Protein AF-A0A950RJU5-F1 (afdb_monomer)

Mean predicted aligned error: 7.31 Å

pLDDT: mean 88.96, std 8.56, range [51.0, 97.94]

Secondary structure (DSSP, 8-state):
-HHHHHHHHHHHHHHHHHHHHHHHHHHHHHHHHHHHHHHHHHH--GGGGHHHHHHHHHHHHHHHHHHHHTTT-HHHHHHHHHHHHHHHHHHHHHHHHHHHHHHHHHHHHHHHHHHHGGG--HHHHHHHHHHHHHHHHHHHHHHHHHHHHHHHHHHHHHHHHHHHHHHHHHH-

Foldseek 3Di:
DVVVLVVVLVVLVVLLVQLLVLLVVLVVLLVLLVVLLVVCLVPVDCVSCVSLVVSVVVNVVSLVSNCVSCVVPVVSVVLSVVQVVLSVVQSVLSVVLNVCCVPPNNVRSVVSCVVCVVVRCVVVNVVSSVVSNVVSVVVSVVSVVVSVVVVVVVVVVVVVVVVVVVVVVVVD

Structure (mmCIF, N/CA/C/O backbone):
data_AF-A0A950RJU5-F1
#
_entry.id   AF-A0A950RJU5-F1
#
loop_
_atom_site.group_PDB
_atom_site.id
_atom_site.type_symbol
_atom_site.label_atom_id
_atom_site.label_alt_id
_atom_site.label_comp_id
_atom_site.label_asym_id
_atom_site.label_entity_id
_atom_site.label_seq_id
_atom_site.pdbx_PDB_ins_code
_atom_site.Cartn_x
_atom_site.Cartn_y
_atom_site.Cartn_z
_atom_site.occupancy
_atom_site.B_iso_or_equiv
_atom_site.auth_seq_id
_atom_site.auth_comp_id
_atom_site.auth_asym_id
_atom_site.auth_atom_id
_atom_site.pdbx_PDB_model_num
ATOM 1 N N . MET A 1 1 ? 12.264 4.826 -36.985 1.00 51.00 1 MET A N 1
ATOM 2 C CA . MET A 1 1 ? 12.451 3.876 -35.857 1.00 51.00 1 MET A CA 1
ATOM 3 C C . MET A 1 1 ? 12.626 4.559 -34.495 1.00 51.00 1 MET A C 1
ATOM 5 O O . MET A 1 1 ? 11.980 4.105 -33.558 1.00 51.00 1 MET A O 1
ATOM 9 N N . GLN A 1 2 ? 13.393 5.655 -34.363 1.00 54.50 2 GLN A N 1
ATOM 10 C CA . GLN A 1 2 ? 13.652 6.328 -33.069 1.00 54.50 2 GLN A CA 1
ATOM 11 C C . GLN A 1 2 ? 12.390 6.762 -32.286 1.00 54.50 2 GLN A C 1
ATOM 13 O O . GLN A 1 2 ? 12.347 6.631 -31.067 1.00 54.50 2 GLN A O 1
ATOM 18 N N . SER A 1 3 ? 11.308 7.169 -32.965 1.00 65.88 3 SER A N 1
ATOM 19 C CA . SER A 1 3 ? 10.078 7.616 -32.286 1.00 65.88 3 SER A CA 1
ATOM 20 C C . SER A 1 3 ? 9.277 6.505 -31.592 1.00 65.88 3 SER A C 1
ATOM 22 O O . SER A 1 3 ? 8.435 6.812 -30.755 1.00 65.88 3 SER A O 1
ATOM 24 N N . ARG A 1 4 ? 9.476 5.221 -31.930 1.00 70.19 4 ARG A N 1
ATOM 25 C CA . ARG A 1 4 ? 8.771 4.099 -31.273 1.00 70.19 4 ARG A CA 1
ATOM 26 C C . ARG A 1 4 ? 9.468 3.672 -29.981 1.00 70.19 4 ARG A C 1
ATOM 28 O O . ARG A 1 4 ? 8.793 3.448 -28.986 1.00 70.19 4 ARG A O 1
ATOM 35 N N . ALA A 1 5 ? 10.802 3.634 -29.977 1.00 70.88 5 ALA A N 1
ATOM 36 C CA . ALA A 1 5 ? 11.590 3.293 -28.792 1.00 70.88 5 ALA A CA 1
ATOM 37 C C . ALA A 1 5 ? 11.416 4.332 -27.671 1.00 70.88 5 ALA A C 1
ATOM 39 O O . ALA A 1 5 ? 11.129 3.960 -26.537 1.00 70.88 5 ALA A O 1
ATOM 40 N N . ALA A 1 6 ? 11.477 5.626 -28.009 1.00 71.69 6 ALA A N 1
ATOM 41 C CA . ALA A 1 6 ? 11.240 6.707 -27.050 1.00 71.69 6 ALA A CA 1
ATOM 42 C C . ALA A 1 6 ? 9.811 6.680 -26.475 1.00 71.69 6 ALA A C 1
ATOM 44 O O . ALA A 1 6 ? 9.623 6.829 -25.270 1.00 71.69 6 ALA A O 1
ATOM 45 N N . ARG A 1 7 ? 8.800 6.414 -27.319 1.00 77.62 7 ARG A N 1
ATOM 46 C CA . ARG A 1 7 ? 7.411 6.243 -26.865 1.00 77.62 7 ARG A CA 1
ATOM 47 C C . ARG A 1 7 ? 7.263 5.059 -25.914 1.00 77.62 7 ARG A C 1
ATOM 49 O O . ARG A 1 7 ? 6.665 5.221 -24.860 1.00 77.62 7 ARG A O 1
ATOM 56 N N . ASN A 1 8 ? 7.844 3.905 -26.239 1.00 79.44 8 ASN A N 1
ATOM 57 C CA . ASN A 1 8 ? 7.790 2.730 -25.368 1.00 79.44 8 ASN A CA 1
ATOM 58 C C . ASN A 1 8 ? 8.480 2.983 -24.022 1.00 79.44 8 ASN A C 1
ATOM 60 O O . ASN A 1 8 ? 7.923 2.630 -22.990 1.00 79.44 8 ASN A O 1
ATOM 64 N N . ALA A 1 9 ? 9.643 3.640 -24.013 1.00 78.62 9 ALA A N 1
ATOM 65 C CA . ALA A 1 9 ? 10.320 4.015 -22.772 1.00 78.62 9 ALA A CA 1
ATOM 66 C C . ALA A 1 9 ? 9.436 4.922 -21.899 1.00 78.62 9 ALA A C 1
ATOM 68 O O . ALA A 1 9 ? 9.282 4.673 -20.709 1.00 78.62 9 ALA A O 1
ATOM 69 N N . MET A 1 10 ? 8.778 5.917 -22.500 1.00 82.94 10 MET A N 1
ATOM 70 C CA . MET A 1 10 ? 7.874 6.818 -21.784 1.00 82.94 10 MET A CA 1
ATOM 71 C C . MET A 1 10 ? 6.626 6.104 -21.238 1.00 82.94 10 MET A C 1
ATOM 73 O O . MET A 1 10 ? 6.183 6.411 -20.133 1.00 82.94 10 MET A O 1
ATOM 77 N N . LEU A 1 11 ? 6.082 5.128 -21.976 1.00 89.06 11 LEU A N 1
ATOM 78 C CA . LEU A 1 11 ? 4.981 4.284 -21.498 1.00 89.06 11 LEU A CA 1
ATOM 79 C C . LEU A 1 11 ? 5.388 3.482 -20.260 1.00 89.06 11 LEU A C 1
ATOM 81 O O . LEU A 1 11 ? 4.621 3.430 -19.304 1.00 89.06 11 LEU A O 1
ATOM 85 N N . TRP A 1 12 ? 6.594 2.912 -20.255 1.00 86.81 12 TRP A N 1
ATOM 86 C CA . TRP A 1 12 ? 7.103 2.157 -19.112 1.00 86.81 12 TRP A CA 1
ATOM 87 C C . TRP A 1 12 ? 7.417 3.033 -17.902 1.00 86.81 12 TRP A C 1
ATOM 89 O O . TRP A 1 12 ? 7.120 2.637 -16.782 1.00 86.81 12 TRP A O 1
ATOM 99 N N . VAL A 1 13 ? 7.958 4.234 -18.113 1.00 89.44 13 VAL A N 1
ATOM 100 C CA . VAL A 1 13 ? 8.153 5.210 -17.029 1.00 89.44 13 VAL A CA 1
ATOM 101 C C . VAL A 1 13 ? 6.809 5.561 -16.394 1.00 89.44 13 VAL A C 1
ATOM 103 O O . VAL A 1 13 ? 6.662 5.493 -15.177 1.00 89.44 13 VAL A O 1
ATOM 106 N N . ARG A 1 14 ? 5.800 5.878 -17.216 1.00 91.94 14 ARG A N 1
ATOM 107 C CA . ARG A 1 14 ? 4.445 6.150 -16.723 1.00 91.94 14 ARG A CA 1
ATOM 108 C C . ARG A 1 14 ? 3.879 4.957 -15.958 1.00 91.94 14 ARG A C 1
ATOM 110 O O . ARG A 1 14 ? 3.320 5.152 -14.887 1.00 91.94 14 ARG A O 1
ATOM 117 N N . HIS A 1 15 ? 4.049 3.751 -16.488 1.00 93.12 15 HIS A N 1
ATOM 118 C CA . HIS A 1 15 ? 3.584 2.529 -15.847 1.00 93.12 15 HIS A CA 1
ATOM 119 C C . HIS A 1 15 ? 4.194 2.337 -14.451 1.00 93.12 15 HIS A C 1
ATOM 121 O O . HIS A 1 15 ? 3.457 2.140 -13.490 1.00 93.12 15 HIS A O 1
ATOM 127 N N . THR A 1 16 ? 5.512 2.502 -14.317 1.00 93.00 16 THR A N 1
ATOM 128 C CA . THR A 1 16 ? 6.197 2.469 -13.018 1.00 93.00 16 THR A CA 1
ATOM 129 C C . THR A 1 16 ? 5.594 3.477 -12.042 1.00 93.00 16 THR A C 1
ATOM 131 O O . THR A 1 16 ? 5.279 3.123 -10.909 1.00 93.00 16 THR A O 1
ATOM 134 N N . TYR A 1 17 ? 5.335 4.714 -12.472 1.00 93.88 17 TYR A N 1
ATOM 135 C CA . TYR A 1 17 ? 4.686 5.699 -11.602 1.00 93.88 17 TYR A CA 1
ATOM 136 C C . TYR A 1 17 ? 3.227 5.360 -11.264 1.00 93.88 17 TYR A C 1
ATOM 138 O O . TYR A 1 17 ? 2.772 5.686 -10.169 1.00 93.88 17 TYR A O 1
ATOM 146 N N . GLU A 1 18 ? 2.487 4.691 -12.152 1.00 96.69 18 GLU A N 1
ATOM 147 C CA . GLU A 1 18 ? 1.136 4.198 -11.853 1.00 96.69 18 GLU A CA 1
ATOM 148 C C . GLU A 1 18 ? 1.154 3.099 -10.780 1.00 96.69 18 GLU A C 1
ATOM 150 O O . GLU A 1 18 ? 0.303 3.113 -9.883 1.00 96.69 18 GLU A O 1
ATOM 155 N N . VAL A 1 19 ? 2.125 2.181 -10.837 1.00 96.75 19 VAL A N 1
ATOM 156 C CA . VAL A 1 19 ? 2.329 1.142 -9.814 1.00 96.75 19 VAL A CA 1
ATOM 157 C C . VAL A 1 19 ? 2.721 1.785 -8.485 1.00 96.75 19 VAL A C 1
ATOM 159 O O . VAL A 1 19 ? 2.020 1.593 -7.493 1.00 96.75 19 VAL A O 1
ATOM 162 N N . LEU A 1 20 ? 3.767 2.619 -8.472 1.00 95.81 20 LEU A N 1
ATOM 163 C CA . LEU A 1 20 ? 4.241 3.315 -7.268 1.00 95.81 20 LEU A CA 1
ATOM 164 C C . LEU A 1 20 ? 3.152 4.182 -6.628 1.00 95.81 20 LEU A C 1
ATOM 166 O O . LEU A 1 20 ? 2.994 4.179 -5.409 1.00 95.81 20 LEU A O 1
ATOM 170 N N . GLY A 1 21 ? 2.372 4.895 -7.443 1.00 97.25 21 GLY A N 1
ATOM 171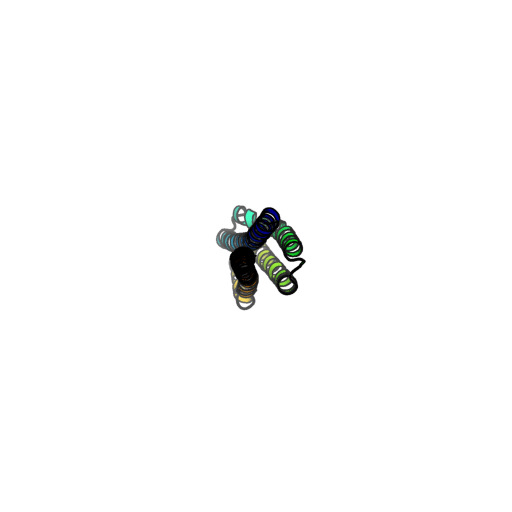 C CA . GLY A 1 21 ? 1.229 5.671 -6.972 1.00 97.25 21 GLY A CA 1
ATOM 172 C C . GLY A 1 21 ? 0.171 4.790 -6.311 1.00 97.25 21 GLY A C 1
ATOM 173 O O . GLY A 1 21 ? -0.284 5.104 -5.219 1.00 97.25 21 GLY A O 1
ATOM 174 N N . THR A 1 22 ? -0.159 3.645 -6.915 1.00 97.69 22 THR A N 1
ATOM 175 C CA . THR A 1 22 ? -1.146 2.705 -6.354 1.00 97.69 22 THR A CA 1
ATOM 176 C C . THR A 1 22 ? -0.667 2.087 -5.034 1.00 97.69 22 THR A C 1
ATOM 178 O O . THR A 1 22 ? -1.451 1.970 -4.095 1.00 97.69 22 THR A O 1
ATOM 181 N N . VAL A 1 23 ? 0.619 1.732 -4.936 1.00 96.75 23 VAL A N 1
ATOM 182 C CA . VAL A 1 23 ? 1.245 1.219 -3.701 1.00 96.75 23 VAL A CA 1
ATOM 183 C C . VAL A 1 23 ? 1.217 2.280 -2.601 1.00 96.75 23 VAL A C 1
ATOM 185 O O . VAL A 1 23 ? 0.833 1.990 -1.469 1.00 96.75 23 VAL A O 1
ATOM 188 N N . LYS A 1 24 ? 1.568 3.527 -2.939 1.00 96.44 24 LYS A N 1
ATOM 189 C CA . LYS A 1 24 ? 1.523 4.659 -2.010 1.00 96.44 24 LYS A CA 1
ATOM 190 C C . LYS A 1 24 ? 0.104 4.942 -1.523 1.00 96.44 24 LYS A C 1
ATOM 192 O O . LYS A 1 24 ? -0.093 5.136 -0.328 1.00 96.44 24 LYS A O 1
ATOM 197 N N . ASP A 1 25 ? -0.872 4.951 -2.426 1.00 97.12 25 ASP A N 1
ATOM 198 C CA . ASP A 1 25 ? -2.277 5.169 -2.079 1.00 97.12 25 ASP A CA 1
ATOM 199 C C . ASP A 1 25 ? -2.781 4.099 -1.105 1.00 97.12 25 ASP A C 1
ATOM 201 O O . ASP A 1 25 ? -3.501 4.425 -0.163 1.00 97.12 25 ASP A O 1
ATOM 205 N N . LEU A 1 26 ? -2.378 2.838 -1.301 1.00 96.31 26 LEU A N 1
ATOM 206 C CA . LEU A 1 26 ? -2.726 1.747 -0.393 1.00 96.31 26 LEU A CA 1
ATOM 207 C 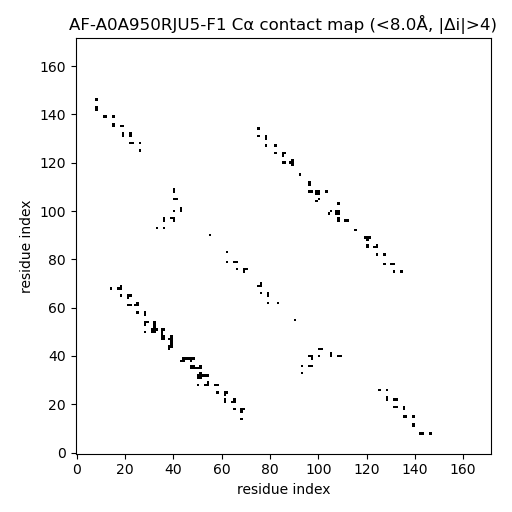C . LEU A 1 26 ? -2.122 1.958 1.000 1.00 96.31 26 LEU A C 1
ATOM 209 O O . LEU A 1 26 ? -2.851 1.859 1.983 1.00 96.31 26 LEU A O 1
ATOM 213 N N . GLY A 1 27 ? -0.839 2.319 1.087 1.00 95.75 27 GLY A N 1
ATOM 214 C CA . GLY A 1 27 ? -0.195 2.651 2.363 1.00 95.75 27 GLY A CA 1
ATOM 215 C C . GLY A 1 27 ? -0.900 3.798 3.093 1.00 95.75 27 GLY A C 1
ATOM 216 O O . GLY A 1 27 ? -1.307 3.642 4.238 1.00 95.75 27 GLY A O 1
ATOM 217 N N . VAL A 1 28 ? -1.167 4.909 2.396 1.00 95.25 28 VAL A N 1
ATOM 218 C CA . VAL A 1 28 ? -1.867 6.078 2.967 1.00 95.25 28 VAL A CA 1
ATOM 219 C C . VAL A 1 28 ? -3.256 5.714 3.494 1.00 95.25 28 VAL A C 1
ATOM 221 O O . VAL A 1 28 ? -3.664 6.186 4.553 1.00 95.25 28 VAL A O 1
ATOM 224 N N . VAL A 1 29 ? -4.000 4.882 2.764 1.00 95.00 29 VAL A N 1
ATOM 225 C CA . VAL A 1 29 ? -5.324 4.422 3.199 1.00 95.00 29 VAL A CA 1
ATOM 226 C C . VAL A 1 29 ? -5.235 3.624 4.504 1.00 95.00 29 VAL A C 1
ATOM 228 O O . VAL A 1 29 ? -6.053 3.834 5.400 1.00 95.00 29 VAL A O 1
ATOM 231 N N . LEU A 1 30 ? -4.243 2.741 4.632 1.00 94.31 30 LEU A N 1
ATOM 232 C CA . LEU A 1 30 ? -4.045 1.925 5.831 1.00 94.31 30 LEU A CA 1
ATOM 233 C C . LEU A 1 30 ? -3.551 2.755 7.023 1.00 94.31 30 LEU A C 1
ATOM 235 O O . LEU A 1 30 ? -4.041 2.572 8.138 1.00 94.31 30 LEU A O 1
ATOM 239 N N . ASP A 1 31 ? -2.644 3.700 6.792 1.00 92.38 31 ASP A N 1
ATOM 240 C CA . ASP A 1 31 ? -2.133 4.598 7.831 1.00 92.38 31 ASP A CA 1
ATOM 241 C C . ASP A 1 31 ? -3.238 5.488 8.400 1.00 92.38 31 ASP A C 1
ATOM 243 O O . ASP A 1 31 ? -3.400 5.580 9.621 1.00 92.38 31 ASP A O 1
ATOM 247 N N . ASN A 1 32 ? -4.050 6.085 7.521 1.00 91.31 32 ASN A N 1
ATOM 248 C CA . ASN A 1 32 ? -5.183 6.909 7.931 1.00 91.31 32 ASN A CA 1
ATOM 249 C C . ASN A 1 32 ? -6.187 6.090 8.747 1.00 91.31 32 ASN A C 1
ATOM 251 O O . ASN A 1 32 ? -6.586 6.524 9.823 1.00 91.31 32 ASN A O 1
ATOM 255 N N . ALA A 1 33 ? -6.539 4.880 8.301 1.00 91.44 33 ALA A N 1
ATOM 256 C CA . ALA A 1 33 ? -7.424 4.003 9.066 1.00 91.44 33 ALA A CA 1
ATOM 257 C C . ALA A 1 33 ? -6.860 3.667 10.457 1.00 91.44 33 ALA A C 1
ATOM 259 O O . ALA A 1 33 ? -7.611 3.651 11.431 1.00 91.44 33 ALA A O 1
ATOM 260 N N . SER A 1 34 ? -5.543 3.4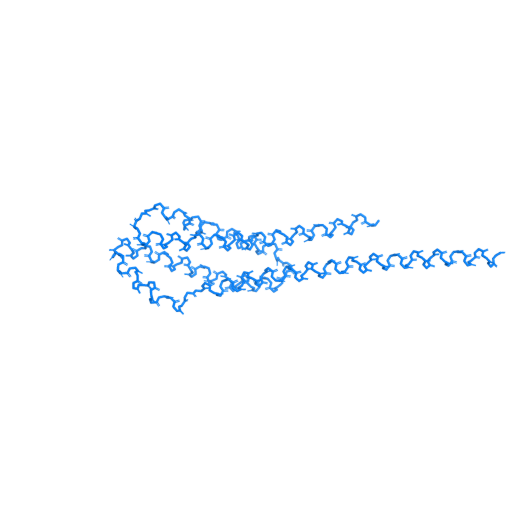60 10.581 1.00 89.56 34 SER A N 1
ATOM 261 C CA . SER A 1 34 ? -4.918 3.202 11.881 1.00 89.56 34 SER A CA 1
ATOM 262 C C . SER A 1 34 ? -4.909 4.418 12.804 1.00 89.56 34 SER A C 1
ATOM 264 O O . SER A 1 34 ? -5.013 4.246 14.018 1.00 89.56 34 SER A O 1
ATOM 266 N N . ALA A 1 35 ? -4.687 5.623 12.276 1.00 87.56 35 ALA A N 1
ATOM 267 C CA . ALA A 1 35 ? -4.687 6.847 13.078 1.00 87.56 35 ALA A CA 1
ATOM 268 C C . ALA A 1 35 ? -6.086 7.138 13.641 1.00 87.56 35 ALA A C 1
ATOM 270 O O . ALA A 1 35 ? -6.242 7.519 14.801 1.00 87.56 35 ALA A O 1
ATOM 271 N N . GLU A 1 36 ? -7.090 6.892 12.816 1.00 86.88 36 GLU A N 1
ATOM 272 C CA . GLU A 1 36 ? -8.494 7.207 13.052 1.00 86.88 36 GLU A CA 1
ATOM 273 C C . GLU A 1 36 ? -9.138 6.181 13.989 1.00 86.88 36 GLU A C 1
ATOM 275 O O . GLU A 1 36 ? -9.793 6.554 14.959 1.00 86.88 36 GLU A O 1
ATOM 280 N N . GLU A 1 37 ? -8.796 4.895 13.850 1.00 89.56 37 GLU A N 1
ATOM 281 C CA . GLU A 1 37 ? -9.122 3.882 14.859 1.00 89.56 37 GLU A CA 1
ATOM 282 C C . GLU A 1 37 ? -8.637 4.304 16.253 1.00 89.56 37 GLU A C 1
ATOM 284 O O . GLU A 1 37 ? -9.422 4.325 17.202 1.00 89.56 37 GLU A O 1
ATOM 289 N N . ARG A 1 38 ? -7.383 4.751 16.380 1.00 88.81 38 ARG A N 1
ATOM 290 C CA . ARG A 1 38 ? -6.844 5.223 17.665 1.00 88.81 38 ARG A CA 1
ATOM 291 C C . ARG A 1 38 ? -7.555 6.478 18.166 1.00 88.81 38 ARG A C 1
ATOM 293 O O . ARG A 1 38 ? -7.812 6.581 19.364 1.00 88.81 38 ARG A O 1
ATOM 300 N N . GLY A 1 39 ? -7.885 7.412 17.275 1.00 90.31 39 GLY A N 1
ATOM 301 C CA . GLY A 1 39 ? -8.666 8.606 17.601 1.00 90.31 39 GLY A CA 1
ATOM 302 C C . GLY A 1 39 ? -10.044 8.257 18.167 1.00 90.31 39 GLY A C 1
ATOM 303 O O . GLY A 1 39 ? -10.407 8.740 19.245 1.00 90.31 39 GLY A O 1
ATOM 304 N N . PHE A 1 40 ? -10.764 7.342 17.513 1.00 93.25 40 PHE A N 1
ATOM 305 C CA . PHE A 1 40 ? -12.050 6.824 17.980 1.00 93.25 40 PHE A CA 1
ATOM 306 C C . PHE A 1 40 ? -11.916 6.101 19.318 1.00 93.25 40 PHE A C 1
ATOM 308 O O . PHE A 1 40 ? -12.707 6.332 20.231 1.00 93.25 40 PHE A O 1
ATOM 315 N N . LEU A 1 41 ? -10.910 5.239 19.472 1.00 92.50 41 LEU A N 1
ATOM 316 C CA . LEU A 1 41 ? -10.704 4.536 20.731 1.00 92.50 41 LEU A CA 1
ATOM 317 C C . LEU A 1 41 ? -10.512 5.515 21.887 1.00 92.50 41 LEU A C 1
ATOM 319 O O . LEU A 1 41 ? -11.183 5.380 22.909 1.00 92.50 41 LEU A O 1
ATOM 323 N N . LEU A 1 42 ? -9.660 6.524 21.711 1.00 91.88 42 LEU A N 1
ATOM 324 C CA . LEU A 1 42 ? -9.347 7.503 22.750 1.00 91.88 42 LEU A CA 1
ATOM 325 C C . LEU A 1 42 ? -10.539 8.401 23.100 1.00 91.88 42 LEU A C 1
ATOM 327 O O . LEU A 1 42 ? -10.794 8.644 24.278 1.00 91.88 42 LEU A O 1
ATOM 331 N N . THR A 1 43 ? -11.279 8.881 22.102 1.00 92.31 43 THR A N 1
ATOM 332 C CA . THR A 1 43 ? -12.302 9.926 22.296 1.00 92.31 43 THR A CA 1
ATOM 333 C C . THR A 1 43 ? -13.727 9.381 22.368 1.00 92.31 43 THR A C 1
ATOM 335 O O . THR A 1 43 ? -14.572 9.940 23.062 1.00 92.31 43 THR A O 1
ATOM 338 N N . GLY A 1 44 ? -14.001 8.266 21.690 1.00 91.12 44 GLY A N 1
ATOM 339 C CA . GLY A 1 44 ? -15.349 7.773 21.416 1.00 91.12 44 GLY A CA 1
ATOM 340 C C . GLY A 1 44 ? -16.099 8.567 20.339 1.00 91.12 44 GLY A C 1
ATOM 341 O O . GLY A 1 44 ? -17.272 8.277 20.109 1.00 91.12 44 GLY A O 1
ATOM 342 N N . ASP A 1 45 ? -15.463 9.551 19.694 1.00 91.25 45 ASP A N 1
ATOM 343 C CA . ASP A 1 45 ? -16.112 10.392 18.689 1.00 91.25 45 ASP A CA 1
ATOM 344 C C . ASP A 1 45 ? -16.208 9.662 17.344 1.00 91.25 45 ASP A C 1
ATOM 346 O O . ASP A 1 45 ? -15.205 9.301 16.726 1.00 91.25 45 ASP A O 1
ATOM 350 N N . GLY A 1 46 ? -17.443 9.444 16.889 1.00 87.62 46 GLY A N 1
ATOM 351 C CA . GLY A 1 46 ? -17.744 8.725 15.657 1.00 87.62 46 GLY A CA 1
ATOM 352 C C . GLY A 1 46 ? -17.184 9.372 14.390 1.00 87.62 46 GLY A C 1
ATOM 353 O O . GLY A 1 46 ? -17.056 8.660 13.394 1.00 87.62 46 GLY A O 1
ATOM 354 N N . HIS A 1 47 ? -16.803 10.657 14.412 1.00 88.19 47 HIS A N 1
ATOM 355 C CA . HIS A 1 47 ? -16.155 11.295 13.263 1.00 88.19 47 HIS A CA 1
ATOM 356 C C . HIS A 1 47 ? -14.851 10.580 12.881 1.00 88.19 47 HIS A C 1
ATOM 358 O O . HIS A 1 47 ? -14.487 10.533 11.710 1.00 88.19 47 HIS A O 1
ATOM 364 N N . PHE A 1 48 ? -14.167 9.967 13.858 1.00 85.44 48 PHE A N 1
ATOM 365 C CA . PHE A 1 48 ? -12.909 9.258 13.631 1.00 85.44 48 PHE A CA 1
ATOM 366 C C . PHE A 1 48 ? -13.112 7.914 12.906 1.00 85.44 48 PHE A C 1
ATOM 368 O O . PHE A 1 48 ? -12.197 7.113 12.765 1.00 85.44 48 PHE A O 1
ATOM 375 N N . LEU A 1 49 ? -14.334 7.588 12.480 1.00 87.88 49 LEU A N 1
ATOM 376 C CA . LEU A 1 49 ? -14.621 6.348 11.761 1.00 87.88 49 LEU A CA 1
ATOM 377 C C . LEU A 1 49 ? -14.719 6.542 10.248 1.00 87.88 49 LEU A C 1
ATOM 379 O O . LEU A 1 49 ? -14.721 5.541 9.527 1.00 87.88 49 LEU A O 1
ATOM 383 N N . GLU A 1 50 ? -14.765 7.782 9.749 1.00 87.75 50 GLU A N 1
ATOM 384 C CA . GLU A 1 50 ? -14.869 8.050 8.308 1.00 87.75 50 GLU A CA 1
ATOM 385 C C . GLU A 1 50 ? -13.687 7.456 7.519 1.00 87.75 50 GLU A C 1
ATOM 387 O O . GLU A 1 50 ? -13.924 6.743 6.537 1.00 87.75 50 GLU A O 1
ATOM 392 N N . PRO A 1 51 ? -12.412 7.627 7.927 1.00 81.81 51 PRO A N 1
ATOM 393 C CA . PRO A 1 51 ? -11.307 7.096 7.129 1.00 81.81 51 PRO A CA 1
ATOM 394 C C . PRO A 1 51 ? -11.153 5.578 7.255 1.00 81.81 51 PRO A C 1
ATOM 396 O O . PRO A 1 51 ? -10.706 4.936 6.306 1.00 81.81 51 PRO A O 1
ATOM 399 N N . TYR A 1 52 ? -11.587 4.979 8.372 1.00 85.56 52 TYR A N 1
ATOM 400 C CA . TYR A 1 52 ? -11.701 3.522 8.496 1.00 85.56 52 TYR A CA 1
ATOM 401 C C . TYR A 1 52 ? -12.721 2.953 7.496 1.00 85.56 52 TYR A C 1
ATOM 403 O O . TYR A 1 52 ? -12.419 1.996 6.781 1.00 85.56 52 TYR A O 1
ATOM 411 N N . GLN A 1 53 ? -13.902 3.571 7.387 1.00 86.69 53 GLN A N 1
ATOM 412 C CA . GLN A 1 53 ? -14.913 3.185 6.395 1.00 86.69 53 GLN A CA 1
ATOM 413 C C . GLN A 1 53 ? -14.376 3.360 4.971 1.00 86.69 53 GLN A C 1
ATOM 415 O O . GLN A 1 53 ? -14.483 2.450 4.150 1.00 86.69 53 GLN A O 1
ATOM 420 N N . SER A 1 54 ? -13.690 4.477 4.707 1.00 88.94 54 SER A N 1
ATOM 421 C CA . SER A 1 54 ? -13.022 4.706 3.425 1.00 88.94 54 SER A CA 1
ATOM 422 C C . SER A 1 54 ? -11.998 3.614 3.103 1.00 88.94 54 SER A C 1
ATOM 424 O O . SER A 1 54 ? -11.912 3.163 1.962 1.00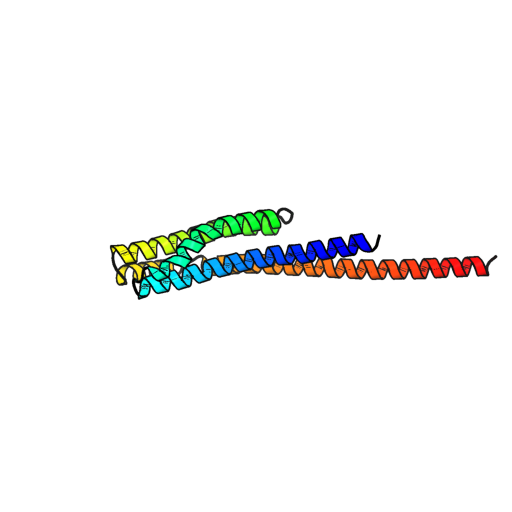 88.94 54 SER A O 1
ATOM 426 N N . ALA A 1 55 ? -11.231 3.147 4.090 1.00 88.94 55 ALA A N 1
ATOM 427 C CA . ALA A 1 55 ? -10.267 2.075 3.883 1.00 88.94 55 ALA A CA 1
ATOM 428 C C . ALA A 1 55 ? -10.931 0.739 3.549 1.00 88.94 55 ALA A C 1
ATOM 430 O O . ALA A 1 55 ? -10.497 0.072 2.607 1.00 88.94 55 ALA A O 1
ATOM 431 N N . ALA A 1 56 ? -12.0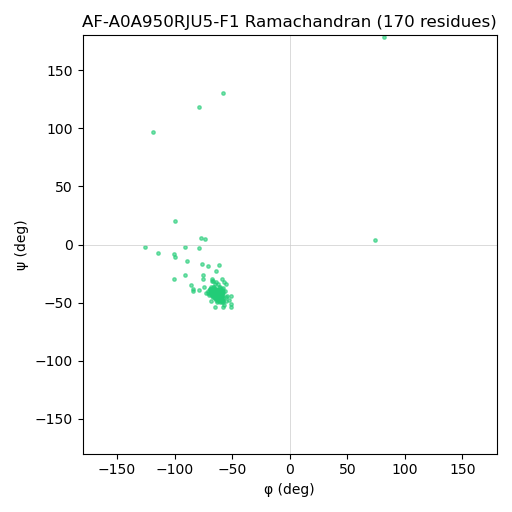15 0.387 4.243 1.00 84.81 56 ALA A N 1
ATOM 432 C CA . ALA A 1 56 ? -12.792 -0.815 3.946 1.00 84.81 56 ALA A CA 1
ATOM 433 C C . ALA A 1 56 ? -13.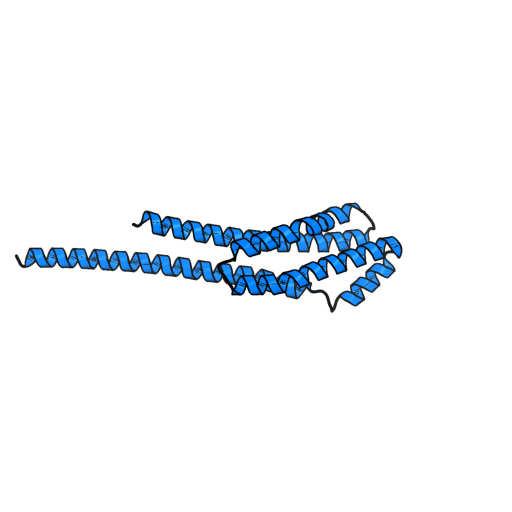312 -0.832 2.493 1.00 84.81 56 ALA A C 1
ATOM 435 O O . ALA A 1 56 ? -13.377 -1.891 1.870 1.00 84.81 56 ALA A O 1
ATOM 436 N N . GLU A 1 57 ? -13.612 0.339 1.924 1.00 91.88 57 GLU A N 1
ATOM 437 C CA . GLU A 1 57 ? -14.077 0.479 0.541 1.00 91.88 57 GLU A CA 1
ATOM 438 C C . GLU A 1 57 ? -12.941 0.568 -0.491 1.00 91.88 57 GLU A C 1
ATOM 440 O O . GLU A 1 57 ? -13.078 0.073 -1.610 1.00 91.88 57 GLU A O 1
ATOM 445 N N . ARG A 1 58 ? -11.813 1.205 -0.149 1.00 95.06 58 ARG A N 1
ATOM 446 C CA . ARG A 1 58 ? -10.738 1.532 -1.106 1.00 95.06 58 ARG A CA 1
ATOM 447 C C . ARG A 1 58 ? -9.663 0.463 -1.239 1.00 95.06 58 ARG A C 1
ATOM 449 O O . ARG A 1 58 ? -9.047 0.377 -2.302 1.00 95.06 58 ARG A O 1
ATOM 456 N N . VAL A 1 59 ? -9.438 -0.351 -0.208 1.00 95.94 59 VAL A N 1
ATOM 457 C CA . VAL A 1 59 ? -8.388 -1.382 -0.213 1.00 95.94 59 VAL A CA 1
ATOM 458 C C . VAL A 1 59 ? -8.577 -2.369 -1.366 1.00 95.94 59 VAL A C 1
ATOM 460 O O . VAL A 1 59 ? -7.671 -2.544 -2.178 1.00 95.94 59 VAL A O 1
ATOM 463 N N . ALA A 1 60 ? -9.761 -2.975 -1.496 1.00 95.44 60 ALA A N 1
ATOM 464 C CA . ALA A 1 60 ? -9.995 -3.999 -2.516 1.00 95.44 60 ALA A CA 1
ATOM 465 C C . ALA A 1 60 ? -9.846 -3.465 -3.963 1.00 95.44 60 ALA A C 1
ATOM 467 O O . ALA A 1 60 ? -9.174 -4.116 -4.770 1.00 95.44 60 ALA A O 1
ATOM 468 N N . PRO A 1 61 ? -10.379 -2.276 -4.319 1.00 97.25 61 PRO A N 1
ATOM 469 C CA . PRO A 1 61 ? -10.098 -1.641 -5.606 1.00 97.25 61 PRO A CA 1
ATOM 470 C C . PRO A 1 61 ? -8.613 -1.354 -5.859 1.00 97.25 61 PRO A C 1
ATOM 472 O O . PRO A 1 61 ? -8.143 -1.550 -6.982 1.00 97.25 61 PRO A O 1
ATOM 475 N N . LEU A 1 62 ? -7.866 -0.903 -4.845 1.00 97.75 62 LEU A N 1
ATOM 476 C CA . LEU A 1 62 ? -6.431 -0.630 -4.972 1.00 97.75 62 LEU A CA 1
ATOM 477 C C . LEU A 1 62 ? -5.633 -1.918 -5.198 1.00 97.75 62 LEU A C 1
ATOM 479 O O . LEU A 1 62 ? -4.817 -1.964 -6.117 1.00 97.75 62 LEU A O 1
ATOM 483 N N . GLU A 1 63 ? -5.923 -2.988 -4.455 1.00 97.62 63 GLU A N 1
ATOM 484 C CA . GLU A 1 63 ? -5.306 -4.303 -4.672 1.00 97.62 63 GLU A CA 1
ATOM 485 C C . GLU A 1 63 ? -5.633 -4.866 -6.061 1.00 97.62 63 GLU A C 1
ATOM 487 O O . GLU A 1 63 ? -4.754 -5.382 -6.752 1.00 97.62 63 GLU A O 1
ATOM 492 N N . ALA A 1 64 ? -6.881 -4.731 -6.521 1.00 97.75 64 ALA A N 1
ATOM 493 C CA . ALA A 1 64 ? -7.282 -5.165 -7.859 1.00 97.75 64 ALA A CA 1
ATOM 494 C C . ALA A 1 64 ? -6.584 -4.357 -8.966 1.00 97.75 64 ALA A C 1
ATOM 496 O O . ALA A 1 64 ? -6.196 -4.912 -9.999 1.00 97.75 64 ALA A O 1
ATOM 497 N N . ARG A 1 65 ? -6.403 -3.047 -8.758 1.00 97.94 65 ARG A N 1
ATOM 498 C CA . ARG A 1 65 ? -5.640 -2.191 -9.670 1.00 97.94 65 ARG A CA 1
ATOM 499 C C . ARG A 1 65 ? -4.173 -2.601 -9.701 1.00 97.94 65 ARG A C 1
ATOM 501 O O . ARG A 1 65 ? -3.634 -2.745 -10.795 1.00 97.94 65 ARG A O 1
ATOM 508 N N . LEU A 1 66 ? -3.563 -2.829 -8.539 1.00 97.06 66 LEU A N 1
ATOM 509 C CA . LEU A 1 66 ? -2.177 -3.271 -8.434 1.00 97.06 66 LEU A CA 1
ATOM 510 C C . LEU A 1 66 ? -1.991 -4.610 -9.155 1.00 97.06 66 LEU A C 1
ATOM 512 O O . LEU A 1 66 ? -1.147 -4.697 -10.037 1.00 97.06 66 LEU A O 1
ATOM 516 N N . ARG A 1 67 ? -2.882 -5.587 -8.925 1.00 97.81 67 ARG A N 1
ATOM 517 C CA . ARG A 1 67 ? -2.896 -6.881 -9.635 1.00 97.81 67 ARG A CA 1
ATOM 518 C C . ARG A 1 67 ? -2.864 -6.732 -11.151 1.00 97.81 67 ARG A C 1
ATOM 520 O O . ARG A 1 67 ? -2.162 -7.472 -11.831 1.00 97.81 67 ARG A O 1
ATOM 527 N N . ARG A 1 68 ? -3.664 -5.803 -11.679 1.00 97.94 68 ARG A N 1
ATOM 528 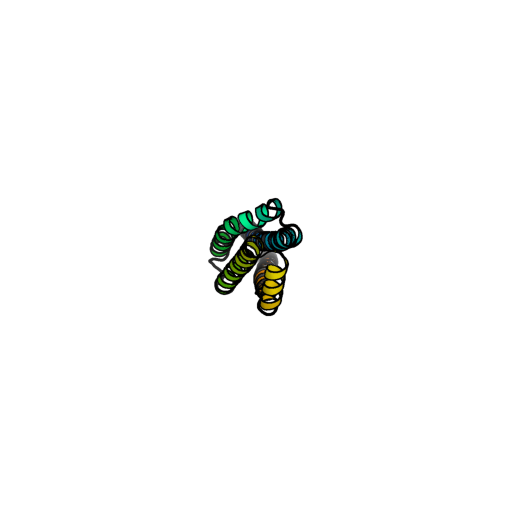C CA . ARG A 1 68 ? -3.759 -5.530 -13.117 1.00 97.94 68 ARG A CA 1
ATOM 529 C C . ARG A 1 68 ? -2.518 -4.850 -13.671 1.00 97.94 68 ARG A C 1
ATOM 531 O O . ARG A 1 68 ? -2.125 -5.165 -14.787 1.00 97.94 68 ARG A O 1
ATOM 538 N N . LEU A 1 69 ? -1.967 -3.882 -12.941 1.00 96.88 69 LEU A N 1
ATOM 539 C CA . LEU A 1 69 ? -0.770 -3.174 -13.376 1.00 96.88 69 LEU A CA 1
ATOM 540 C C . LEU A 1 69 ? 0.424 -4.130 -13.417 1.00 96.88 69 LEU A C 1
ATOM 542 O O . LEU A 1 69 ? 1.190 -4.095 -14.363 1.00 96.88 69 LEU A O 1
ATOM 546 N N . THR A 1 70 ? 0.522 -5.048 -12.465 1.00 96.62 70 THR A N 1
ATOM 547 C CA . THR A 1 70 ? 1.709 -5.889 -12.278 1.00 96.62 70 THR A CA 1
ATOM 548 C C . THR A 1 70 ? 1.539 -7.288 -12.875 1.00 96.62 70 THR A C 1
ATOM 550 O O . THR A 1 70 ? 2.206 -8.238 -12.465 1.00 96.62 70 THR A O 1
ATOM 553 N N . ALA A 1 71 ? 0.601 -7.453 -13.814 1.00 96.81 71 ALA A N 1
ATOM 554 C CA . ALA A 1 71 ? 0.204 -8.752 -14.363 1.00 96.81 71 ALA A CA 1
ATOM 555 C C . ALA A 1 71 ? 1.330 -9.467 -15.132 1.00 96.81 71 ALA A C 1
ATOM 557 O O . ALA A 1 71 ? 1.301 -10.686 -15.283 1.00 96.81 71 ALA A O 1
ATOM 558 N N . ASP A 1 72 ? 2.318 -8.716 -15.614 1.00 92.88 72 ASP A N 1
ATOM 559 C CA . ASP A 1 72 ? 3.510 -9.210 -16.303 1.00 92.88 72 ASP A CA 1
ATOM 560 C C . ASP A 1 72 ? 4.690 -9.496 -15.355 1.00 92.88 72 ASP A C 1
ATOM 562 O O . ASP A 1 72 ? 5.731 -9.974 -15.807 1.00 92.88 72 ASP A O 1
ATOM 566 N N . ASN A 1 73 ? 4.536 -9.243 -14.049 1.00 94.62 73 ASN A N 1
ATOM 567 C CA . ASN A 1 73 ? 5.581 -9.411 -13.045 1.00 94.62 73 ASN A CA 1
ATOM 568 C C . ASN A 1 73 ? 5.184 -10.453 -11.974 1.00 94.62 73 ASN A C 1
ATOM 570 O O . ASN A 1 73 ? 4.529 -10.104 -10.987 1.00 94.62 73 ASN A O 1
ATOM 574 N N . PRO A 1 74 ? 5.627 -11.722 -12.109 1.00 96.38 74 PRO A N 1
ATOM 575 C CA . PRO A 1 74 ? 5.312 -12.788 -11.153 1.00 96.38 74 PRO A CA 1
ATOM 576 C C . PRO A 1 74 ? 5.710 -12.470 -9.705 1.00 96.38 74 PRO A C 1
ATOM 578 O O . PRO A 1 74 ? 4.931 -12.714 -8.793 1.00 96.38 74 PRO A O 1
ATOM 581 N N . SER A 1 75 ? 6.871 -11.839 -9.492 1.00 95.19 75 SER A N 1
ATOM 582 C CA . SER A 1 75 ? 7.344 -11.439 -8.155 1.00 95.19 75 SER A CA 1
ATOM 583 C C . SER A 1 75 ? 6.371 -10.474 -7.473 1.00 95.19 75 SER A C 1
ATOM 585 O O . SER A 1 75 ? 6.079 -10.592 -6.283 1.00 95.19 75 SER A O 1
ATOM 587 N N . GLN A 1 76 ? 5.807 -9.533 -8.231 1.00 95.69 76 GLN A N 1
ATOM 588 C CA . GLN A 1 76 ? 4.811 -8.604 -7.704 1.00 95.69 76 GLN A CA 1
ATOM 589 C C . GLN A 1 76 ? 3.433 -9.250 -7.500 1.00 95.69 76 GLN A C 1
ATOM 591 O O . GLN A 1 76 ? 2.716 -8.858 -6.578 1.00 95.69 76 GLN A O 1
ATOM 596 N N . GLN A 1 77 ? 3.068 -10.265 -8.290 1.00 97.94 77 GLN A N 1
ATOM 597 C CA . GLN A 1 77 ? 1.868 -11.069 -8.027 1.00 97.94 77 GLN A CA 1
ATOM 598 C C . GLN A 1 77 ? 2.001 -11.859 -6.718 1.00 97.94 77 GLN A C 1
ATOM 600 O O . GLN A 1 77 ? 1.077 -11.841 -5.906 1.00 97.94 77 GLN A O 1
ATOM 605 N N . ASP A 1 78 ? 3.161 -12.469 -6.465 1.00 97.38 78 ASP A N 1
ATOM 606 C CA . ASP A 1 78 ? 3.434 -13.204 -5.223 1.00 97.38 78 ASP A CA 1
ATOM 607 C C . ASP A 1 78 ? 3.378 -12.284 -3.998 1.00 97.38 78 ASP A C 1
ATOM 609 O O . ASP A 1 78 ? 2.763 -12.616 -2.981 1.00 97.38 78 ASP A O 1
ATOM 613 N N . ARG A 1 79 ? 3.940 -11.073 -4.108 1.00 96.88 79 ARG A N 1
ATOM 614 C CA . ARG A 1 79 ? 3.816 -10.043 -3.065 1.00 96.88 79 ARG A CA 1
ATOM 615 C C . ARG A 1 79 ? 2.362 -9.669 -2.802 1.00 96.88 79 ARG A C 1
ATOM 617 O O . ARG A 1 79 ? 1.987 -9.506 -1.646 1.00 96.88 79 ARG A O 1
ATOM 624 N N . LEU A 1 80 ? 1.538 -9.549 -3.844 1.00 96.94 80 LEU A N 1
ATOM 625 C CA . LEU A 1 80 ? 0.119 -9.237 -3.680 1.00 96.94 80 LEU A CA 1
ATOM 626 C C . LEU A 1 80 ? -0.639 -10.380 -2.991 1.00 96.94 80 LEU A C 1
ATOM 628 O O . LEU A 1 80 ? -1.477 -10.121 -2.131 1.00 96.94 80 LEU A O 1
ATOM 632 N N . LEU A 1 81 ? -0.326 -11.633 -3.336 1.00 96.94 81 LEU A N 1
ATOM 633 C CA . LEU A 1 81 ? -0.899 -12.817 -2.690 1.00 96.94 81 LEU A CA 1
ATOM 634 C C . LEU A 1 81 ? -0.565 -12.873 -1.194 1.00 96.94 81 LEU A C 1
ATOM 636 O O . LEU A 1 81 ? -1.417 -13.270 -0.401 1.00 96.94 81 LEU A O 1
ATOM 640 N N . ALA A 1 82 ? 0.638 -12.442 -0.807 1.00 96.94 82 ALA A N 1
ATOM 641 C CA . ALA A 1 82 ? 1.032 -12.314 0.594 1.00 96.94 82 ALA A CA 1
ATOM 642 C C . ALA A 1 82 ? 0.386 -11.099 1.291 1.00 96.94 82 ALA A C 1
ATOM 644 O O . ALA A 1 82 ? 0.007 -11.189 2.457 1.00 96.94 82 ALA A O 1
ATOM 645 N N . LEU A 1 83 ? 0.223 -9.975 0.585 1.00 97.19 83 LEU A N 1
ATOM 646 C CA . LEU A 1 83 ? -0.304 -8.724 1.138 1.00 97.19 83 LEU A CA 1
ATOM 647 C C . LEU A 1 83 ? -1.785 -8.815 1.522 1.00 97.19 83 LEU A C 1
ATOM 649 O O . LEU A 1 83 ? -2.156 -8.433 2.632 1.00 97.19 83 LEU A O 1
ATOM 653 N N . SER A 1 84 ? -2.629 -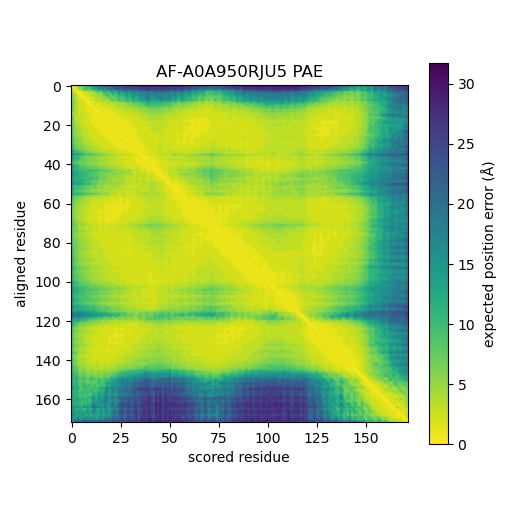9.328 0.620 1.00 95.62 84 SER A N 1
ATOM 654 C CA . SER A 1 84 ? -4.086 -9.345 0.802 1.00 95.62 84 SER A CA 1
ATOM 655 C C . SER A 1 84 ? -4.544 -9.935 2.150 1.00 95.62 84 SER A C 1
ATOM 657 O O . SER A 1 84 ? -5.313 -9.272 2.849 1.00 95.62 84 SER A O 1
ATOM 659 N N . PRO A 1 85 ? -4.102 -11.132 2.592 1.00 96.25 85 PRO A N 1
ATOM 660 C CA . PRO A 1 85 ? -4.542 -11.676 3.879 1.00 96.25 85 PRO A CA 1
ATOM 661 C C . PRO A 1 85 ? -4.089 -10.833 5.082 1.00 96.25 85 PRO A C 1
ATOM 663 O O . PRO A 1 85 ? -4.820 -10.745 6.069 1.00 96.25 85 PRO A O 1
ATOM 666 N N . LEU A 1 86 ? -2.922 -10.187 5.008 1.00 95.88 86 LEU A N 1
ATOM 667 C CA . LEU A 1 86 ? -2.407 -9.321 6.073 1.00 95.88 86 LEU A CA 1
ATOM 668 C C . LEU A 1 86 ? -3.238 -8.044 6.207 1.00 95.88 86 LEU A C 1
ATOM 670 O O . LEU A 1 86 ? -3.597 -7.651 7.318 1.00 95.88 86 LEU A O 1
ATOM 674 N N . VAL A 1 87 ? -3.602 -7.434 5.078 1.00 95.25 87 VAL A N 1
ATOM 675 C CA . VAL A 1 87 ? -4.463 -6.249 5.055 1.00 95.25 87 VAL A CA 1
ATOM 676 C C . VAL A 1 87 ? -5.865 -6.582 5.567 1.00 95.25 87 VAL A C 1
ATOM 678 O O . VAL A 1 87 ? -6.391 -5.871 6.422 1.00 95.25 87 VAL A O 1
ATOM 681 N N . GLN A 1 88 ? -6.454 -7.696 5.122 1.00 93.75 88 GLN A N 1
ATOM 682 C CA . GLN A 1 88 ? -7.771 -8.132 5.604 1.00 93.75 88 GLN A CA 1
ATOM 683 C C . GLN A 1 88 ? -7.774 -8.399 7.106 1.00 93.75 88 GLN A C 1
ATOM 685 O O . GLN A 1 88 ? -8.685 -7.991 7.828 1.00 93.75 88 GLN A O 1
ATOM 690 N N . ARG A 1 89 ? -6.714 -9.038 7.602 1.00 93.19 89 ARG A N 1
ATOM 691 C CA . ARG A 1 89 ? -6.527 -9.238 9.032 1.00 93.19 89 ARG A CA 1
ATOM 692 C C . ARG A 1 89 ? -6.451 -7.907 9.782 1.00 93.19 89 ARG A C 1
ATOM 694 O O . ARG A 1 89 ? -7.058 -7.791 10.843 1.00 93.19 89 ARG A O 1
ATOM 701 N N . ARG A 1 90 ? -5.753 -6.910 9.235 1.00 91.31 90 ARG A N 1
ATOM 702 C CA . ARG A 1 90 ? -5.623 -5.590 9.858 1.00 91.31 90 ARG A CA 1
ATOM 703 C C . ARG A 1 90 ? -6.961 -4.857 9.958 1.00 91.31 90 ARG A C 1
ATOM 705 O O . ARG A 1 90 ? -7.289 -4.335 11.019 1.00 91.31 90 ARG A O 1
ATOM 712 N N . LEU A 1 91 ? -7.754 -4.882 8.887 1.00 91.94 91 LEU A N 1
ATOM 713 C CA . LEU A 1 91 ? -9.111 -4.329 8.883 1.00 91.94 91 LEU A CA 1
ATOM 714 C C . LEU A 1 91 ? -9.996 -5.014 9.938 1.00 91.94 91 LEU A C 1
ATOM 716 O O . LEU A 1 91 ? -10.716 -4.341 10.674 1.00 91.94 91 LEU A O 1
ATOM 720 N N . ALA A 1 92 ? -9.898 -6.341 10.068 1.00 91.56 92 ALA A N 1
ATOM 721 C CA . ALA A 1 92 ? -10.646 -7.094 11.071 1.00 91.56 92 ALA A CA 1
ATOM 722 C C . ALA A 1 92 ? -10.217 -6.770 12.516 1.00 91.56 92 ALA A C 1
ATOM 724 O O . ALA A 1 92 ? -11.074 -6.685 13.396 1.00 91.56 92 ALA A O 1
ATOM 725 N N . GLU A 1 93 ? -8.918 -6.578 12.772 1.00 91.00 93 GLU A N 1
ATOM 726 C CA . GLU A 1 93 ? -8.394 -6.134 14.076 1.00 91.00 93 GLU A CA 1
ATOM 727 C C . GLU A 1 93 ? -8.997 -4.777 14.475 1.00 91.00 93 GLU A C 1
ATOM 729 O O . GLU A 1 93 ? -9.573 -4.652 15.557 1.00 91.00 93 GLU A O 1
ATOM 734 N N . TRP A 1 94 ? -8.977 -3.793 13.569 1.00 91.25 94 TRP A N 1
ATOM 735 C CA . TRP A 1 94 ? -9.587 -2.481 13.813 1.00 91.25 94 TRP A CA 1
ATOM 736 C C . TRP A 1 94 ? -11.096 -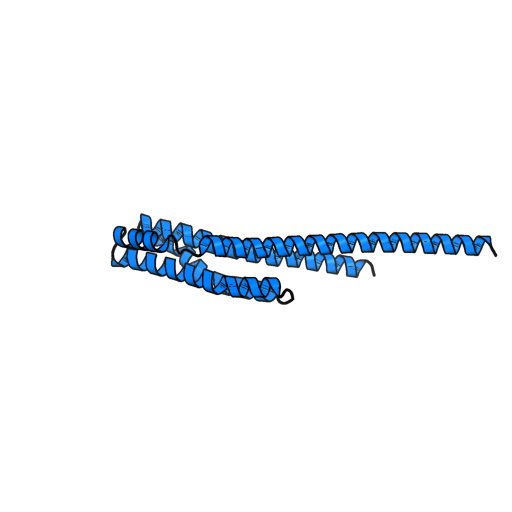2.560 14.045 1.00 91.25 94 TRP A C 1
ATOM 738 O O . TRP A 1 94 ? -11.592 -1.944 14.988 1.00 91.25 94 TRP A O 1
ATOM 748 N N . SER A 1 95 ? -11.825 -3.362 13.259 1.00 91.94 95 SER A N 1
ATOM 749 C CA . SER A 1 95 ? -13.263 -3.576 13.477 1.00 91.94 95 SER A CA 1
ATOM 750 C C . SER A 1 95 ? -13.541 -4.072 14.894 1.00 91.94 95 SER A C 1
ATOM 752 O O . SER A 1 95 ? -14.370 -3.504 15.599 1.00 91.94 95 SER A O 1
ATOM 754 N N . ARG A 1 96 ? -12.802 -5.094 15.353 1.00 92.81 96 ARG A N 1
ATOM 755 C CA . ARG A 1 96 ? -12.978 -5.653 16.701 1.00 92.81 96 ARG A CA 1
ATOM 756 C C . ARG A 1 96 ? -12.664 -4.636 17.791 1.00 92.81 96 ARG A C 1
ATOM 758 O O . ARG A 1 96 ? -13.356 -4.618 18.810 1.00 92.81 96 ARG A O 1
ATOM 765 N N . ALA A 1 97 ? -11.638 -3.810 17.603 1.00 92.56 97 ALA A N 1
ATOM 766 C CA . ALA A 1 97 ? -11.284 -2.760 18.551 1.00 92.56 97 ALA A CA 1
ATOM 767 C C . ALA A 1 97 ? -12.388 -1.695 18.653 1.00 92.56 97 ALA A C 1
ATOM 769 O O . ALA A 1 97 ? -12.814 -1.359 19.763 1.00 92.56 97 ALA A O 1
ATOM 770 N N . ILE A 1 98 ? -12.912 -1.239 17.511 1.00 92.81 98 ILE A N 1
ATOM 771 C CA . ILE A 1 98 ? -14.035 -0.295 17.417 1.00 92.81 98 ILE A CA 1
ATOM 772 C C . ILE A 1 98 ? -15.290 -0.868 18.090 1.00 92.81 98 ILE A C 1
ATOM 774 O O . ILE A 1 98 ? -15.911 -0.194 18.916 1.00 92.81 98 ILE A O 1
ATOM 778 N N . ASP A 1 99 ? -15.645 -2.118 17.795 1.00 94.31 99 ASP A N 1
ATOM 779 C CA . ASP A 1 99 ? -16.823 -2.772 18.373 1.00 94.31 99 ASP A CA 1
ATOM 780 C C . ASP A 1 99 ? -16.663 -2.961 19.886 1.00 94.31 99 ASP A C 1
ATOM 782 O O . ASP A 1 99 ? -17.542 -2.594 20.667 1.00 94.31 99 ASP A O 1
ATOM 786 N N . THR A 1 100 ? -15.482 -3.397 20.336 1.00 95.88 100 THR A N 1
ATOM 787 C CA . THR A 1 100 ? -15.166 -3.514 21.768 1.00 95.88 100 THR A CA 1
ATOM 788 C C . THR A 1 100 ? -15.284 -2.166 22.477 1.00 95.88 100 THR A C 1
ATOM 790 O O . THR A 1 100 ? -15.820 -2.096 23.585 1.00 95.88 100 THR A O 1
ATOM 793 N N . ARG A 1 101 ? -14.829 -1.078 21.847 1.00 95.25 101 ARG A N 1
ATOM 794 C CA . ARG A 1 101 ? -14.938 0.273 22.408 1.00 95.25 101 ARG A CA 1
ATOM 795 C C . ARG A 1 101 ? -16.385 0.719 22.578 1.00 95.25 101 ARG A C 1
ATOM 797 O O . ARG A 1 101 ? -16.686 1.372 23.582 1.00 95.25 101 ARG A O 1
ATOM 804 N N . ARG A 1 102 ? -17.252 0.378 21.620 1.00 93.69 102 ARG A N 1
ATOM 805 C CA . ARG A 1 102 ? -18.691 0.685 21.640 1.00 93.69 102 ARG A CA 1
ATOM 806 C C . ARG A 1 102 ? -19.436 -0.126 22.695 1.00 93.69 102 ARG A C 1
ATOM 808 O O . ARG A 1 102 ? -20.256 0.429 23.416 1.00 93.69 102 ARG A O 1
ATOM 815 N N . GLU A 1 103 ? -19.136 -1.416 22.800 1.00 95.81 103 GLU A N 1
ATOM 816 C CA . GLU A 1 103 ? -19.864 -2.346 23.671 1.00 95.81 103 GLU A CA 1
ATOM 817 C C . GLU A 1 103 ? -19.375 -2.336 25.122 1.00 95.81 103 GLU A C 1
ATOM 819 O O . GLU A 1 103 ? -20.164 -2.492 26.052 1.00 95.81 103 GLU A O 1
ATOM 824 N N . ARG A 1 104 ? -18.059 -2.212 25.325 1.00 95.94 104 ARG A N 1
ATOM 825 C CA . ARG A 1 104 ? -17.392 -2.489 26.611 1.00 95.94 104 ARG A CA 1
ATOM 826 C C . ARG A 1 104 ? -16.537 -1.331 27.122 1.00 95.94 104 ARG A C 1
ATOM 828 O O . ARG A 1 104 ? -15.976 -1.424 28.212 1.00 95.94 104 ARG A O 1
ATOM 835 N N . GLY A 1 105 ? -16.451 -0.237 26.367 1.00 94.69 105 GLY A N 1
ATOM 836 C CA . GLY A 1 105 ? -15.728 0.969 26.758 1.00 94.69 105 GLY A CA 1
ATOM 837 C C . GLY A 1 105 ? -14.216 0.918 26.505 1.00 94.69 105 GLY A C 1
ATOM 838 O O . GLY A 1 105 ? -13.665 -0.071 26.024 1.00 94.69 105 GLY A O 1
ATOM 839 N N . LEU A 1 106 ? -13.546 2.030 26.828 1.00 94.56 106 LEU A N 1
ATOM 840 C CA . LEU A 1 106 ? -12.129 2.279 26.526 1.00 94.56 106 LEU A CA 1
ATOM 841 C C . LEU A 1 106 ? -11.188 1.217 27.112 1.00 94.56 106 LEU A C 1
ATOM 843 O O . LEU A 1 106 ? -10.303 0.723 26.419 1.00 94.56 106 LEU A O 1
ATOM 847 N N . ASP A 1 107 ? -11.381 0.852 28.379 1.00 95.44 107 ASP A N 1
ATOM 848 C CA . ASP A 1 107 ? -10.487 -0.077 29.078 1.00 95.44 107 ASP A CA 1
ATOM 849 C C . ASP A 1 107 ? -10.453 -1.465 28.413 1.00 95.44 107 ASP A C 1
ATOM 851 O O . ASP A 1 107 ? -9.390 -2.058 28.224 1.00 95.44 107 ASP A O 1
ATOM 855 N N . ALA A 1 108 ? -11.614 -1.961 27.976 1.00 95.06 108 ALA A N 1
ATOM 856 C CA . ALA A 1 108 ? -11.708 -3.228 27.262 1.00 95.06 108 ALA A CA 1
ATOM 857 C C . ALA A 1 108 ? -11.037 -3.162 25.880 1.00 95.06 108 ALA A C 1
ATOM 859 O O . ALA A 1 108 ? -10.339 -4.104 25.501 1.00 95.06 108 ALA A O 1
ATOM 860 N N . SER A 1 109 ? -11.201 -2.055 25.144 1.00 93.81 109 SER A N 1
ATOM 861 C CA . SER A 1 109 ? -10.557 -1.889 23.835 1.00 93.81 109 SER A CA 1
ATOM 862 C C . SER A 1 109 ? -9.036 -1.748 23.936 1.00 93.81 109 SER A C 1
ATOM 864 O O . SER A 1 109 ? -8.322 -2.307 23.110 1.00 93.81 109 SER A O 1
ATOM 866 N N . LEU A 1 110 ? -8.518 -1.075 24.972 1.00 90.94 110 LEU A N 1
ATOM 867 C CA . LEU A 1 110 ? -7.071 -0.962 25.193 1.00 90.94 110 LEU A CA 1
ATOM 868 C C . LEU A 1 110 ? -6.444 -2.319 25.533 1.00 90.94 110 LEU A C 1
ATOM 870 O O . LEU A 1 110 ? -5.414 -2.674 24.967 1.00 90.94 110 LEU A O 1
ATOM 874 N N . ARG A 1 111 ? -7.101 -3.120 26.385 1.00 92.44 111 ARG A N 1
ATOM 875 C CA . ARG A 1 111 ? -6.649 -4.487 26.693 1.00 92.44 111 ARG A CA 1
ATOM 876 C C . ARG A 1 111 ? -6.617 -5.388 25.459 1.00 92.44 111 ARG A C 1
ATOM 878 O O . ARG A 1 111 ? -5.698 -6.193 25.322 1.00 92.44 111 ARG A O 1
ATOM 885 N N . LEU A 1 112 ? -7.601 -5.253 24.567 1.00 91.19 112 LEU A N 1
ATOM 886 C CA . LEU A 1 112 ? -7.608 -5.969 23.292 1.00 91.19 112 LEU A CA 1
ATOM 887 C C . LEU A 1 112 ? -6.422 -5.548 22.415 1.00 91.19 112 LEU A C 1
ATOM 889 O O . LEU A 1 112 ? -5.684 -6.413 21.947 1.00 91.19 112 LEU A O 1
ATOM 893 N N . LEU A 1 113 ? -6.199 -4.240 22.248 1.00 87.44 113 LEU A N 1
ATOM 894 C CA . LEU A 1 113 ? -5.069 -3.733 21.468 1.00 87.44 113 LEU A CA 1
ATOM 895 C C . LEU A 1 113 ? -3.719 -4.203 22.011 1.00 87.44 113 LEU A C 1
ATOM 897 O O . LEU A 1 113 ? -2.852 -4.593 21.231 1.00 87.44 113 LEU A O 1
ATOM 901 N N . ASP A 1 114 ? -3.532 -4.197 23.329 1.00 88.44 114 ASP A N 1
ATOM 902 C CA . ASP A 1 114 ? -2.290 -4.670 23.940 1.00 88.44 114 ASP A CA 1
ATOM 903 C C . ASP A 1 114 ? -2.074 -6.173 23.717 1.00 88.44 114 ASP A C 1
ATOM 905 O O . ASP A 1 114 ? -0.955 -6.595 23.418 1.00 88.44 114 ASP A O 1
ATOM 909 N N . ALA A 1 115 ? -3.139 -6.979 23.773 1.00 88.06 115 ALA A N 1
ATOM 910 C CA . ALA A 1 115 ? -3.074 -8.407 23.461 1.00 88.06 115 ALA A CA 1
ATOM 911 C C . ALA A 1 115 ? -2.754 -8.684 21.978 1.00 88.06 115 ALA A C 1
ATOM 913 O O . ALA A 1 115 ? -2.115 -9.690 21.654 1.00 88.06 115 ALA A O 1
ATOM 914 N N . GLU A 1 116 ? -3.179 -7.801 21.072 1.00 83.69 116 GLU A N 1
ATOM 915 C CA . GLU A 1 116 ? -2.938 -7.913 19.629 1.00 83.69 116 GLU A CA 1
ATOM 916 C C . GLU A 1 116 ? -1.621 -7.256 19.176 1.00 83.69 116 GLU A C 1
ATOM 918 O O . GLU A 1 116 ? -1.123 -7.562 18.091 1.00 83.69 116 GLU A O 1
ATOM 923 N N . ARG A 1 117 ? -0.989 -6.424 20.015 1.00 78.75 117 ARG A N 1
ATOM 924 C CA . ARG A 1 117 ? 0.184 -5.601 19.668 1.00 78.75 117 ARG A CA 1
ATOM 925 C C . ARG A 1 117 ? 1.352 -6.394 19.084 1.00 78.75 117 ARG A C 1
ATOM 927 O O . ARG A 1 117 ? 1.926 -5.986 18.081 1.00 78.75 117 ARG A O 1
ATOM 934 N N . GLY A 1 118 ? 1.677 -7.544 19.678 1.00 76.00 118 GLY A N 1
ATOM 935 C CA . GLY A 1 118 ? 2.750 -8.433 19.207 1.00 76.00 118 GLY A CA 1
ATOM 936 C C . GLY A 1 118 ? 2.373 -9.301 18.003 1.00 76.00 118 GLY A C 1
ATOM 937 O O . GLY A 1 118 ? 3.193 -10.075 17.523 1.00 76.00 118 GLY A O 1
ATOM 938 N N . ARG A 1 119 ? 1.124 -9.215 17.541 1.00 80.25 119 ARG A N 1
ATOM 939 C CA . ARG A 1 119 ? 0.597 -9.989 16.417 1.00 80.25 119 ARG A CA 1
ATOM 940 C C . ARG A 1 119 ? 0.229 -9.105 15.225 1.00 80.25 119 ARG A C 1
ATOM 942 O O . ARG A 1 119 ? -0.108 -9.668 14.187 1.00 80.25 119 ARG A O 1
ATOM 949 N N . SER A 1 120 ? 0.273 -7.780 15.361 1.00 81.94 120 SER A N 1
ATOM 950 C CA . SER A 1 120 ? -0.126 -6.843 14.309 1.00 81.94 120 SER A CA 1
ATOM 951 C C . SER A 1 120 ? 0.682 -7.066 13.022 1.00 81.94 120 SER A C 1
ATOM 953 O O . SER A 1 120 ? 1.914 -7.066 13.085 1.00 81.94 120 SER A O 1
ATOM 955 N N . PRO A 1 121 ? 0.036 -7.186 11.848 1.00 89.12 121 PRO A N 1
ATOM 956 C CA . PRO A 1 121 ? 0.730 -7.378 10.577 1.00 89.12 121 PRO A CA 1
ATOM 957 C C . PRO A 1 121 ? 1.362 -6.091 10.010 1.00 89.12 121 PRO A C 1
ATOM 959 O O . PRO A 1 121 ? 1.873 -6.120 8.898 1.00 89.12 121 PRO A O 1
ATOM 962 N N . THR A 1 122 ? 1.338 -4.958 10.732 1.00 89.12 122 THR A N 1
ATOM 963 C CA . THR A 1 122 ? 1.779 -3.637 10.228 1.00 89.12 122 THR A CA 1
ATOM 964 C C . THR A 1 122 ? 3.171 -3.667 9.599 1.00 89.12 122 THR A C 1
ATOM 966 O O . THR A 1 122 ? 3.320 -3.311 8.439 1.00 89.12 122 THR A O 1
ATOM 969 N N . THR A 1 123 ? 4.180 -4.162 10.321 1.00 91.81 123 THR A N 1
ATOM 970 C CA . THR A 1 123 ? 5.559 -4.199 9.808 1.00 91.81 123 THR A CA 1
ATOM 971 C C . THR A 1 123 ? 5.693 -5.074 8.561 1.00 91.81 123 THR A C 1
ATOM 973 O O . THR A 1 123 ? 6.489 -4.775 7.674 1.00 91.81 123 THR A O 1
ATOM 976 N N . GLU A 1 124 ? 4.918 -6.154 8.482 1.00 94.94 124 GLU A N 1
ATOM 977 C CA . GLU A 1 124 ? 4.929 -7.059 7.334 1.00 94.94 124 GLU A CA 1
ATOM 978 C C . GLU A 1 124 ? 4.255 -6.415 6.114 1.00 94.94 124 GLU A C 1
ATOM 980 O O . GLU A 1 124 ? 4.803 -6.464 5.015 1.00 94.94 124 GLU A O 1
ATOM 985 N N . VAL A 1 125 ? 3.127 -5.725 6.319 1.00 95.62 125 VAL A N 1
ATOM 986 C CA . VAL A 1 125 ? 2.463 -4.908 5.292 1.00 95.62 125 VAL A CA 1
ATOM 987 C C . VAL A 1 125 ? 3.419 -3.842 4.755 1.00 95.62 125 VAL A C 1
ATOM 989 O O . VAL A 1 125 ? 3.642 -3.789 3.545 1.00 95.62 125 VAL A O 1
ATOM 992 N N . ASP A 1 126 ? 4.046 -3.055 5.633 1.00 94.75 126 ASP A N 1
ATOM 993 C CA . ASP A 1 126 ? 4.983 -1.993 5.245 1.00 94.75 126 ASP A CA 1
ATOM 994 C C . ASP A 1 126 ? 6.170 -2.553 4.453 1.00 94.75 126 ASP A C 1
ATOM 996 O O . ASP A 1 126 ? 6.581 -1.992 3.434 1.00 94.75 126 ASP A O 1
ATOM 1000 N N . SER A 1 127 ? 6.698 -3.704 4.883 1.00 96.56 127 SER A N 1
ATOM 1001 C CA . SER A 1 127 ? 7.791 -4.392 4.197 1.00 96.56 127 SER A CA 1
ATOM 1002 C C . SER A 1 127 ? 7.391 -4.859 2.796 1.00 96.56 127 SER A C 1
ATOM 1004 O O . SER A 1 127 ? 8.158 -4.689 1.843 1.00 96.56 127 SER A O 1
ATOM 1006 N N . ILE A 1 128 ? 6.184 -5.407 2.636 1.00 97.44 128 ILE A N 1
ATOM 1007 C CA . ILE A 1 128 ? 5.691 -5.847 1.330 1.00 97.44 128 ILE A CA 1
ATOM 1008 C C . ILE A 1 128 ? 5.479 -4.648 0.400 1.00 97.44 128 ILE A C 1
ATOM 1010 O O . ILE A 1 128 ? 5.935 -4.699 -0.745 1.00 97.44 128 ILE A O 1
ATOM 1014 N N . LEU A 1 129 ? 4.859 -3.563 0.882 1.00 96.12 129 LEU A N 1
ATOM 1015 C CA . LEU A 1 129 ? 4.663 -2.331 0.108 1.00 96.12 129 LEU A CA 1
ATOM 1016 C C . LEU A 1 129 ? 6.005 -1.721 -0.330 1.00 96.12 129 LEU A C 1
ATOM 1018 O O . LEU A 1 129 ? 6.172 -1.378 -1.502 1.00 96.12 129 LEU A O 1
ATOM 1022 N N . ALA A 1 130 ? 6.996 -1.666 0.564 1.00 95.62 130 ALA A N 1
ATOM 1023 C CA . ALA A 1 130 ? 8.351 -1.232 0.222 1.00 95.62 130 ALA A CA 1
ATOM 1024 C C . ALA A 1 130 ? 9.000 -2.138 -0.839 1.00 95.62 130 ALA A C 1
ATOM 1026 O O . ALA A 1 130 ? 9.697 -1.662 -1.735 1.00 95.62 130 ALA A O 1
ATOM 1027 N N . GLY A 1 131 ? 8.727 -3.443 -0.785 1.00 96.44 131 GLY A N 1
ATOM 1028 C CA . GLY A 1 131 ? 9.199 -4.407 -1.771 1.00 96.44 131 GLY A CA 1
ATOM 1029 C C . GLY A 1 131 ? 8.624 -4.207 -3.177 1.00 96.44 131 GLY A C 1
ATOM 1030 O O . GLY A 1 131 ? 9.338 -4.434 -4.152 1.00 96.44 131 GLY A O 1
ATOM 1031 N N . PHE A 1 132 ? 7.371 -3.752 -3.304 1.00 94.56 132 PHE A N 1
ATOM 1032 C CA . PHE A 1 132 ? 6.833 -3.314 -4.599 1.00 94.56 132 PHE A CA 1
ATOM 1033 C C . PHE A 1 132 ? 7.600 -2.104 -5.133 1.00 94.56 132 PHE A C 1
ATOM 1035 O O . PHE A 1 132 ? 8.002 -2.096 -6.296 1.00 94.56 132 PHE A O 1
ATOM 1042 N N . ALA A 1 133 ? 7.823 -1.099 -4.281 1.00 90.94 133 ALA A N 1
ATOM 1043 C CA . ALA A 1 133 ? 8.508 0.122 -4.685 1.00 90.94 133 ALA A CA 1
ATOM 1044 C C . ALA A 1 133 ? 9.941 -0.151 -5.159 1.00 90.94 133 ALA A C 1
ATOM 1046 O O . ALA A 1 133 ? 10.341 0.304 -6.229 1.00 90.94 133 ALA A O 1
ATOM 1047 N N . GLN A 1 134 ? 10.675 -0.975 -4.411 1.00 94.94 134 GLN A N 1
ATOM 1048 C CA . GLN A 1 134 ? 12.038 -1.364 -4.757 1.00 94.94 134 GLN A CA 1
ATOM 1049 C C . GLN A 1 134 ? 12.113 -2.122 -6.090 1.00 94.94 134 GLN A C 1
ATOM 1051 O O . GLN A 1 134 ? 13.033 -1.902 -6.876 1.00 94.94 134 GLN A O 1
ATOM 1056 N N . GLU A 1 135 ? 11.153 -3.009 -6.363 1.00 94.44 135 GLU A N 1
ATOM 1057 C CA . GLU A 1 135 ? 11.121 -3.750 -7.625 1.00 94.44 135 GLU A CA 1
ATOM 1058 C C . GLU A 1 135 ? 10.828 -2.831 -8.818 1.00 94.44 135 GLU A C 1
ATOM 1060 O O . GLU A 1 135 ? 11.473 -2.944 -9.860 1.00 94.44 135 GLU A O 1
ATOM 1065 N N . GLU A 1 136 ? 9.910 -1.879 -8.666 1.00 93.31 136 GLU A N 1
ATOM 1066 C CA . GLU A 1 136 ? 9.625 -0.881 -9.698 1.00 93.31 136 GLU A CA 1
ATOM 1067 C C . GLU A 1 136 ? 10.812 0.051 -9.973 1.00 93.31 136 GLU A C 1
ATOM 1069 O O . GLU A 1 136 ? 11.134 0.319 -11.134 1.00 93.31 136 GLU A O 1
ATOM 1074 N N . GLU A 1 137 ? 11.515 0.497 -8.932 1.00 90.62 137 GLU A N 1
ATOM 1075 C CA . GLU A 1 137 ? 12.745 1.284 -9.073 1.00 90.62 137 GLU A CA 1
ATOM 1076 C C . GLU A 1 137 ? 13.850 0.491 -9.785 1.00 90.62 137 GLU A C 1
ATOM 1078 O O . GLU A 1 137 ? 14.513 1.018 -10.686 1.00 90.62 137 GLU A O 1
ATOM 1083 N N . ARG A 1 138 ? 14.011 -0.796 -9.446 1.00 94.00 138 ARG A N 1
ATOM 1084 C CA . ARG A 1 138 ? 14.958 -1.702 -10.110 1.00 94.00 138 ARG A CA 1
ATOM 1085 C C . ARG A 1 138 ? 14.632 -1.852 -11.597 1.00 94.00 138 ARG A C 1
ATOM 1087 O O . ARG A 1 138 ? 15.512 -1.673 -12.440 1.00 94.00 138 ARG A O 1
ATOM 1094 N N . LEU A 1 139 ? 13.373 -2.137 -11.931 1.00 91.38 139 LEU A N 1
ATOM 1095 C CA . LEU A 1 139 ? 12.921 -2.290 -13.316 1.00 91.38 139 LEU A CA 1
ATOM 1096 C C . LEU A 1 139 ? 13.076 -0.993 -14.116 1.00 91.38 139 LEU A C 1
ATOM 1098 O O . LEU A 1 139 ? 13.484 -1.022 -15.279 1.00 91.38 139 LEU A O 1
ATOM 1102 N N . LEU A 1 140 ? 12.786 0.158 -13.507 1.00 90.00 140 LEU A N 1
ATOM 1103 C CA . LEU A 1 140 ? 13.011 1.458 -14.128 1.00 90.00 140 LEU A CA 1
ATOM 1104 C C . LEU A 1 140 ? 14.497 1.677 -14.441 1.00 90.00 140 LEU A C 1
ATOM 1106 O O . LEU A 1 140 ? 14.831 2.049 -15.569 1.00 90.00 140 LEU A O 1
ATOM 1110 N N . ALA A 1 141 ? 15.388 1.401 -13.486 1.00 89.81 141 ALA A N 1
ATOM 1111 C CA . ALA A 1 141 ? 16.830 1.531 -13.680 1.00 89.81 141 ALA A CA 1
ATOM 1112 C C . ALA A 1 141 ? 17.342 0.639 -14.827 1.00 89.81 141 ALA A C 1
ATOM 1114 O O . ALA A 1 141 ? 18.107 1.098 -15.679 1.00 89.81 141 ALA A O 1
ATOM 1115 N N . GLU A 1 142 ? 16.866 -0.606 -14.917 1.00 89.94 142 GLU A N 1
ATOM 1116 C CA . GLU A 1 142 ? 17.209 -1.524 -16.011 1.00 89.94 142 GLU A CA 1
ATOM 1117 C C . GLU A 1 142 ? 16.739 -1.012 -17.374 1.00 89.94 142 GLU A C 1
ATOM 1119 O O . GLU A 1 142 ? 17.485 -1.054 -18.359 1.00 89.94 142 GLU A O 1
ATOM 1124 N N . ARG A 1 143 ? 15.514 -0.483 -17.445 1.00 86.06 143 ARG A N 1
ATOM 1125 C CA . ARG A 1 143 ? 14.953 0.081 -18.680 1.00 86.06 143 ARG A CA 1
ATOM 1126 C C . ARG A 1 143 ? 15.742 1.306 -19.144 1.00 86.06 143 ARG A C 1
ATOM 1128 O O . ARG A 1 143 ? 16.037 1.412 -20.336 1.00 86.06 143 ARG A O 1
ATOM 1135 N N . LEU A 1 144 ? 16.128 2.191 -18.223 1.00 83.88 144 LEU A N 1
ATOM 1136 C CA . LEU A 1 144 ? 16.949 3.368 -18.525 1.00 83.88 144 LEU A CA 1
ATOM 1137 C C . LEU A 1 144 ? 18.349 2.971 -19.017 1.00 83.88 144 LEU A C 1
ATOM 1139 O O . LEU A 1 144 ? 18.798 3.468 -20.051 1.00 83.88 144 LEU A O 1
ATOM 1143 N N . ALA A 1 145 ? 19.004 2.014 -18.353 1.00 86.06 145 ALA A N 1
ATOM 1144 C CA . ALA A 1 145 ? 20.315 1.512 -18.769 1.00 86.06 145 ALA A CA 1
ATOM 1145 C C . ALA A 1 145 ? 20.278 0.845 -20.156 1.00 86.06 145 ALA A C 1
ATOM 1147 O O . ALA A 1 145 ? 21.186 1.019 -20.973 1.00 86.06 145 ALA A O 1
ATOM 1148 N N . ASN A 1 146 ? 19.215 0.095 -20.454 1.00 83.38 146 ASN A N 1
ATOM 1149 C CA . ASN A 1 146 ? 19.030 -0.532 -21.762 1.00 83.38 146 ASN A CA 1
ATOM 1150 C C . ASN A 1 146 ? 18.771 0.499 -22.870 1.00 83.38 146 ASN A C 1
ATOM 1152 O O . ASN A 1 146 ? 19.298 0.348 -23.976 1.00 83.38 146 ASN A O 1
ATOM 1156 N N . ALA A 1 147 ? 18.010 1.557 -22.576 1.00 77.94 147 ALA A N 1
ATOM 1157 C CA . ALA A 1 147 ? 17.791 2.657 -23.510 1.00 77.94 147 ALA A CA 1
ATOM 1158 C C . ALA A 1 147 ? 19.110 3.370 -23.857 1.00 77.94 147 ALA A C 1
ATOM 1160 O O . ALA A 1 147 ? 19.393 3.571 -25.040 1.00 77.94 147 ALA A O 1
ATOM 1161 N N . ASP A 1 148 ? 19.955 3.658 -22.865 1.00 78.06 148 ASP A N 1
ATOM 1162 C CA . ASP A 1 148 ? 21.241 4.330 -23.082 1.00 78.06 148 ASP A CA 1
ATOM 1163 C C . ASP A 1 148 ? 22.206 3.489 -23.938 1.00 78.06 148 ASP A C 1
ATOM 1165 O O . ASP A 1 148 ? 22.707 3.941 -24.973 1.00 78.06 148 ASP A O 1
ATOM 1169 N N . ARG A 1 149 ? 22.366 2.199 -23.603 1.00 76.50 149 ARG A N 1
ATOM 1170 C CA . ARG A 1 149 ? 23.178 1.261 -24.402 1.00 76.50 149 ARG A CA 1
ATOM 1171 C C . ARG A 1 149 ? 22.696 1.158 -25.848 1.00 76.50 149 ARG A C 1
ATOM 1173 O O . ARG A 1 149 ? 23.511 1.026 -26.763 1.00 76.50 149 ARG A O 1
ATOM 1180 N N . SER A 1 150 ? 21.381 1.192 -26.071 1.00 71.88 150 SER A N 1
ATOM 1181 C CA . SER A 1 150 ? 20.814 1.131 -27.421 1.00 71.88 150 SER A CA 1
ATOM 1182 C C . SER A 1 150 ? 21.170 2.369 -28.256 1.00 71.88 150 SER A C 1
ATOM 1184 O O . SER A 1 150 ? 21.541 2.227 -29.423 1.00 71.88 150 SER A O 1
ATOM 1186 N N . SER A 1 151 ? 21.160 3.558 -27.645 1.00 73.00 151 SER A N 1
ATOM 1187 C CA . SER A 1 151 ? 21.571 4.810 -28.289 1.00 73.00 151 SER A CA 1
ATOM 1188 C C . SER A 1 151 ? 23.059 4.811 -28.638 1.00 73.00 151 SER A C 1
ATOM 1190 O O . SER A 1 151 ? 23.423 5.148 -29.765 1.00 73.00 151 SER A O 1
ATOM 1192 N N . GLN A 1 152 ? 23.922 4.360 -27.722 1.00 70.38 152 GLN A N 1
ATOM 1193 C CA . GLN A 1 152 ? 25.367 4.288 -27.969 1.00 70.38 152 GLN A CA 1
ATOM 1194 C C . GLN A 1 152 ? 25.719 3.314 -29.104 1.00 70.38 152 GLN A C 1
ATOM 1196 O O . GLN A 1 152 ? 26.543 3.630 -29.961 1.00 70.38 152 GLN A O 1
ATOM 1201 N N . ARG A 1 153 ? 25.062 2.147 -29.171 1.00 68.81 153 ARG A N 1
ATOM 1202 C CA . ARG A 1 153 ? 25.245 1.193 -30.282 1.00 68.81 153 ARG A CA 1
ATOM 1203 C C . ARG A 1 153 ? 24.810 1.776 -31.625 1.00 68.81 153 ARG A C 1
ATOM 1205 O O . ARG A 1 153 ? 25.492 1.562 -32.622 1.00 68.81 153 ARG A O 1
ATOM 1212 N N . ALA A 1 154 ? 23.699 2.511 -31.659 1.00 72.69 154 ALA A N 1
ATOM 1213 C CA . ALA A 1 154 ? 23.224 3.154 -32.881 1.00 72.69 154 ALA A CA 1
ATOM 1214 C C . ALA A 1 154 ? 24.217 4.211 -33.396 1.00 72.69 154 ALA A C 1
ATOM 1216 O O . ALA A 1 154 ? 24.475 4.263 -34.597 1.00 72.69 154 ALA A O 1
ATOM 1217 N N . LEU A 1 155 ? 24.816 4.997 -32.494 1.00 74.12 155 LEU A N 1
ATOM 1218 C CA . LEU A 1 155 ? 25.880 5.950 -32.824 1.00 74.12 155 LEU A CA 1
ATOM 1219 C C . LEU A 1 155 ? 27.126 5.251 -33.374 1.00 74.12 155 LEU A C 1
ATOM 1221 O O . LEU A 1 155 ? 27.610 5.632 -34.435 1.00 74.12 155 LEU A O 1
ATOM 1225 N N . TRP A 1 156 ? 27.607 4.193 -32.713 1.00 75.00 156 TRP A N 1
ATOM 1226 C CA . TRP A 1 156 ? 28.766 3.435 -33.194 1.00 75.00 156 TRP A CA 1
ATOM 1227 C C . TRP A 1 156 ? 28.538 2.805 -34.569 1.00 75.00 156 TRP A C 1
ATOM 1229 O O . TRP A 1 156 ? 29.417 2.880 -35.423 1.00 75.00 156 TRP A O 1
ATOM 1239 N N . LEU A 1 157 ? 27.354 2.239 -34.821 1.00 79.56 157 LEU A N 1
ATOM 1240 C CA . LEU A 1 157 ? 27.004 1.696 -36.136 1.00 79.56 157 LEU A CA 1
ATOM 1241 C C . LEU A 1 157 ? 26.900 2.786 -37.210 1.00 79.56 157 LEU A C 1
ATOM 1243 O O . LEU A 1 157 ? 27.299 2.546 -38.345 1.00 79.56 157 LEU A O 1
ATOM 1247 N N . ALA A 1 158 ? 26.395 3.975 -36.868 1.00 76.19 158 ALA A N 1
ATOM 1248 C CA . ALA A 1 158 ? 26.331 5.110 -37.788 1.00 76.19 158 ALA A CA 1
ATOM 1249 C C . ALA A 1 158 ? 27.726 5.664 -38.128 1.00 76.19 158 ALA A C 1
ATOM 1251 O O . ALA A 1 158 ? 28.008 5.958 -39.286 1.00 76.19 158 ALA A O 1
ATOM 1252 N N . VAL A 1 159 ? 28.618 5.763 -37.138 1.00 82.88 159 VAL A N 1
ATOM 1253 C CA . VAL A 1 159 ? 30.016 6.165 -37.356 1.00 82.88 159 VAL A CA 1
ATOM 1254 C C . VAL A 1 159 ? 30.753 5.116 -38.191 1.00 82.88 159 VAL A C 1
ATOM 1256 O O . VAL A 1 159 ? 31.444 5.471 -39.142 1.00 82.88 159 VAL A O 1
ATOM 1259 N N . ALA A 1 160 ? 30.570 3.828 -37.889 1.00 81.31 160 ALA A N 1
ATOM 1260 C CA . ALA A 1 160 ? 31.195 2.738 -38.633 1.00 81.31 160 ALA A CA 1
ATOM 1261 C C . ALA A 1 160 ? 30.709 2.665 -40.091 1.00 81.31 160 ALA A C 1
ATOM 1263 O O . ALA A 1 160 ? 31.520 2.469 -40.994 1.00 81.31 160 ALA A O 1
ATOM 1264 N N . SER A 1 161 ? 29.409 2.859 -40.341 1.00 77.81 161 SER A N 1
ATOM 1265 C CA . SER A 1 161 ? 28.860 2.866 -41.703 1.00 77.81 161 SER A CA 1
ATOM 1266 C C . SER A 1 161 ? 29.313 4.086 -42.504 1.00 77.81 161 SER A C 1
ATOM 1268 O O . SER A 1 161 ? 29.668 3.945 -43.674 1.00 77.81 161 SER A O 1
ATOM 1270 N N . PHE A 1 162 ? 29.383 5.262 -41.872 1.00 82.38 162 PHE A N 1
ATOM 1271 C CA . PHE A 1 162 ? 29.942 6.462 -42.491 1.00 82.38 162 PHE A CA 1
ATOM 1272 C C . PHE A 1 162 ? 31.421 6.270 -42.854 1.00 82.38 162 PHE A C 1
ATOM 1274 O O . PHE A 1 162 ? 31.816 6.526 -43.990 1.00 82.38 162 PHE A O 1
ATOM 1281 N N . ALA A 1 163 ? 32.228 5.748 -41.925 1.00 80.25 163 ALA A N 1
ATOM 1282 C CA . ALA A 1 163 ? 33.645 5.473 -42.156 1.00 80.25 163 ALA A CA 1
ATOM 1283 C C . ALA A 1 163 ? 33.869 4.453 -43.288 1.00 80.25 163 ALA A C 1
ATOM 1285 O O . ALA A 1 163 ? 34.731 4.662 -44.140 1.00 80.25 163 ALA A O 1
ATOM 1286 N N . ALA A 1 164 ? 33.065 3.385 -43.341 1.00 80.81 164 ALA A N 1
ATOM 1287 C CA . ALA A 1 164 ? 33.125 2.394 -44.415 1.00 80.81 164 ALA A CA 1
ATOM 1288 C C . ALA A 1 164 ? 32.784 2.996 -45.790 1.00 80.81 164 ALA A C 1
ATOM 1290 O O . ALA A 1 164 ? 33.447 2.681 -46.778 1.00 80.81 164 ALA A O 1
ATOM 1291 N N . GLY A 1 165 ? 31.792 3.890 -45.855 1.00 74.94 165 GLY A N 1
ATOM 1292 C CA . GLY A 1 165 ? 31.431 4.598 -47.085 1.00 74.94 165 GLY A CA 1
ATOM 1293 C C . GLY A 1 165 ? 32.546 5.515 -47.597 1.00 74.94 165 GLY A C 1
ATOM 1294 O O . GLY A 1 165 ? 32.853 5.499 -48.787 1.00 74.94 165 GLY A O 1
ATOM 1295 N N . VAL A 1 166 ? 33.197 6.264 -46.700 1.00 85.81 166 VAL A N 1
ATOM 1296 C CA . VAL A 1 166 ? 34.347 7.118 -47.051 1.00 85.81 166 VAL A CA 1
ATOM 1297 C C . VAL A 1 166 ? 35.521 6.283 -47.571 1.00 85.81 166 VAL A C 1
ATOM 1299 O O . VAL A 1 166 ? 36.135 6.653 -48.568 1.00 85.81 166 VAL A O 1
ATOM 1302 N N . ALA A 1 167 ? 35.812 5.141 -46.941 1.00 79.81 167 ALA A N 1
ATOM 1303 C CA . ALA A 1 167 ? 36.886 4.255 -47.385 1.00 79.81 167 ALA A CA 1
ATOM 1304 C C . ALA A 1 167 ? 36.632 3.693 -48.794 1.00 79.81 167 ALA A C 1
ATOM 1306 O O . ALA A 1 167 ? 37.541 3.672 -49.615 1.00 79.81 167 ALA A O 1
ATOM 1307 N N . LEU A 1 168 ? 35.393 3.296 -49.100 1.00 85.31 168 LEU A N 1
ATOM 1308 C CA . LEU A 1 168 ? 35.008 2.797 -50.425 1.00 85.31 168 LEU A CA 1
ATOM 1309 C C . LEU A 1 168 ? 35.217 3.840 -51.533 1.00 85.31 168 LEU A C 1
ATOM 1311 O O . LEU A 1 168 ? 35.741 3.492 -52.585 1.00 85.31 168 LEU A O 1
ATOM 1315 N N . LEU A 1 169 ? 34.865 5.105 -51.277 1.00 80.25 169 LEU A N 1
ATOM 1316 C CA . LEU A 1 169 ? 35.089 6.210 -52.221 1.00 80.25 169 LEU A CA 1
ATOM 1317 C C . LEU A 1 169 ? 36.574 6.529 -52.432 1.00 80.25 169 LEU A C 1
ATOM 1319 O O . LEU A 1 169 ? 36.950 6.996 -53.498 1.00 80.25 169 LEU A O 1
ATOM 1323 N N . ALA A 1 170 ? 37.419 6.305 -51.425 1.00 77.69 170 ALA A N 1
ATOM 1324 C CA . ALA A 1 170 ? 38.857 6.539 -51.538 1.00 77.69 170 ALA A CA 1
ATOM 1325 C C . ALA A 1 170 ? 39.591 5.444 -52.338 1.00 77.69 170 ALA A C 1
ATOM 1327 O O . ALA A 1 170 ? 40.734 5.657 -52.737 1.00 77.69 170 ALA A O 1
ATOM 1328 N N . LEU A 1 171 ? 38.967 4.276 -52.538 1.00 81.31 171 LEU A N 1
ATOM 1329 C CA . LEU A 1 171 ? 39.541 3.137 -53.266 1.00 81.31 171 LEU A CA 1
ATOM 1330 C C . LEU A 1 171 ? 39.048 3.000 -54.722 1.00 81.31 171 LEU A C 1
ATOM 1332 O O . LEU A 1 171 ? 39.572 2.147 -55.440 1.00 81.31 171 LEU A O 1
ATOM 1336 N N . SER A 1 172 ? 38.052 3.785 -55.143 1.00 75.56 172 SER A N 1
ATOM 1337 C CA . SER A 1 172 ? 37.493 3.809 -56.508 1.00 75.56 172 SER A CA 1
ATOM 1338 C C . SER A 1 172 ? 38.094 4.920 -57.356 1.00 75.56 172 SER A C 1
ATOM 1340 O O . SER A 1 172 ? 38.409 4.650 -58.534 1.00 75.56 172 SER A O 1
#

Radius of gyration: 25.68 Å; Cα contacts (8 Å, |Δi|>4): 113; chains: 1; bounding box: 59×24×86 Å

Solvent-accessible surface area (backbone atoms only — not comparable to full-atom values): 9210 Å² total; per-residue (Å²): 116,72,73,57,58,58,49,52,53,52,52,51,54,51,47,42,50,54,49,48,48,44,49,49,53,48,51,53,36,52,51,47,21,55,54,21,48,51,48,22,55,75,69,67,47,72,77,32,44,55,50,36,54,49,28,72,65,46,48,63,59,41,53,55,50,46,53,63,72,35,68,89,35,67,72,58,46,54,47,47,67,60,40,53,63,43,52,54,49,48,55,50,53,50,51,51,36,54,50,34,30,73,77,62,32,52,70,52,23,52,53,50,50,61,72,40,57,91,66,59,48,60,68,59,49,53,50,48,51,50,50,53,46,52,50,42,52,51,52,49,52,53,53,52,54,51,52,53,53,52,52,54,51,52,50,52,52,51,52,52,52,52,52,53,53,53,54,54,65,76,74,108

Nearest PDB structures (foldseek):
  3va9-assembly1_A  TM=9.348E-01  e=2.371E-04  Rhodopseudomonas palustris CGA009
  7a0g-assembly1_HHH  TM=3.297E-01  e=5.938E+00  Serratia marcescens
  5i7d-assembly1_A  TM=3.060E-01  e=7.688E+00  Homo sapiens

Sequence (172 aa):
MQSRAARNAMLWVRHTYEVLGTVKDLGVVLDNASAEERGFLLTGDGHFLEPYQSAAERVAPLEARLRRLTADNPSQQDRLLALSPLVQRRLAEWSRAIDTRRERGLDASLRLLDAERGRSPTTEVDSILAGFAQEEERLLAERLANADRSSQRALWLAVASFAAGVALLALS